Protein AF-A0A1E5LEM8-F1 (afdb_monomer_lite)

Foldseek 3Di:
DVVVLVVLVVVLVVLLVVLVVCCVVDVLSVLVNLLSVLVNLLSVQVVCCVVPVVSNVVSNVSSVVSNVVSVVVNVD

Organism: NCBI:txid1305675

pLDDT: mean 75.86, std 8.03, range [49.94, 88.19]

Radius of gyration: 13.33 Å; chains: 1; bounding box: 32×23×31 Å

Secondary structure (DSSP, 8-state):
-HHHHHHHHHHHHHHHHHHHHHHTT-HHHHHHHHHHHHHHHHHHHHHHTTT-HHHHHHHHHHHHHHHHHHHHHHH-

Structure (mmCIF, N/CA/C/O backbone):
data_AF-A0A1E5LEM8-F1
#
_entry.id   AF-A0A1E5LEM8-F1
#
loop_
_atom_site.group_PDB
_atom_site.id
_atom_site.type_symbol
_atom_site.label_atom_id
_atom_site.label_alt_id
_atom_site.label_comp_id
_atom_site.label_asym_id
_atom_site.label_entity_id
_atom_site.label_seq_id
_atom_site.pdbx_PDB_ins_code
_atom_site.Cartn_x
_atom_site.Cartn_y
_atom_site.Cartn_z
_atom_site.occupancy
_atom_site.B_iso_or_equiv
_atom_site.auth_seq_id
_atom_site.auth_comp_id
_atom_site.auth_asym_id
_atom_site.auth_atom_id
_atom_site.pdbx_PDB_model_num
ATOM 1 N N . MET A 1 1 ? -20.602 -2.870 5.308 1.00 49.94 1 MET A N 1
ATOM 2 C CA . MET A 1 1 ? -19.234 -2.301 5.438 1.00 49.94 1 MET A CA 1
ATOM 3 C C . MET A 1 1 ? -18.157 -3.293 5.912 1.00 49.94 1 MET A C 1
ATOM 5 O O . MET A 1 1 ? -17.044 -3.178 5.422 1.00 49.94 1 MET A O 1
ATOM 9 N N . LYS A 1 2 ? -18.425 -4.278 6.797 1.00 53.34 2 LYS A N 1
ATOM 10 C CA . LYS A 1 2 ? -17.389 -5.237 7.269 1.00 53.34 2 LYS A CA 1
ATOM 11 C C . LYS A 1 2 ? -16.799 -6.152 6.177 1.00 53.34 2 LYS A C 1
ATOM 13 O O . LYS A 1 2 ? -15.616 -6.465 6.235 1.00 53.34 2 LYS A O 1
ATOM 18 N N . ASN A 1 3 ? -17.591 -6.554 5.180 1.00 60.19 3 ASN A N 1
ATOM 19 C CA . ASN A 1 3 ? -17.120 -7.496 4.154 1.00 60.19 3 ASN A CA 1
ATOM 20 C C . ASN A 1 3 ? -16.169 -6.843 3.142 1.00 60.19 3 ASN A C 1
ATOM 22 O O . ASN A 1 3 ? -15.136 -7.417 2.838 1.00 60.19 3 ASN A O 1
ATOM 26 N N . ILE A 1 4 ? -16.455 -5.619 2.690 1.00 66.19 4 ILE A N 1
ATOM 27 C CA . ILE A 1 4 ? -15.630 -4.908 1.694 1.00 66.19 4 ILE A CA 1
ATOM 28 C C . ILE A 1 4 ? -14.208 -4.668 2.216 1.00 66.19 4 ILE A C 1
ATOM 30 O O . ILE A 1 4 ? -13.240 -4.912 1.508 1.00 66.19 4 ILE A O 1
ATOM 34 N N . SER A 1 5 ? -14.071 -4.272 3.483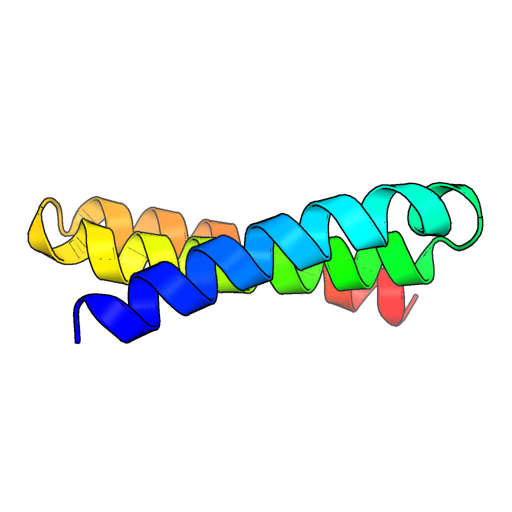 1.00 64.25 5 SER A N 1
ATOM 35 C CA . SER A 1 5 ? -12.764 -4.096 4.128 1.00 64.25 5 SER A CA 1
ATOM 36 C C . SER A 1 5 ? -11.960 -5.403 4.194 1.00 64.25 5 SER A C 1
ATOM 38 O O . SER A 1 5 ? -10.768 -5.392 3.891 1.00 64.25 5 SER A O 1
ATOM 40 N N . LYS A 1 6 ? -12.604 -6.535 4.519 1.00 72.62 6 LYS A N 1
ATOM 41 C CA . LYS A 1 6 ? -11.947 -7.853 4.495 1.00 72.62 6 LYS A CA 1
ATOM 42 C C . LYS A 1 6 ? -11.496 -8.231 3.088 1.00 72.62 6 LYS A C 1
ATOM 44 O O . LYS A 1 6 ? -10.370 -8.679 2.921 1.00 72.62 6 LYS A O 1
ATOM 49 N N . TRP A 1 7 ? -12.350 -8.023 2.089 1.00 76.75 7 TRP A N 1
ATOM 50 C CA . TRP A 1 7 ? -12.016 -8.289 0.690 1.00 76.75 7 TRP A CA 1
ATOM 51 C C . TRP A 1 7 ? -10.838 -7.440 0.217 1.00 76.75 7 TRP A C 1
ATOM 53 O O . TRP A 1 7 ? -9.906 -7.987 -0.356 1.00 76.75 7 TRP A O 1
ATOM 63 N N . ILE A 1 8 ? -10.820 -6.141 0.535 1.00 74.69 8 ILE A N 1
ATOM 64 C CA . ILE A 1 8 ? -9.681 -5.268 0.224 1.00 74.69 8 ILE A CA 1
ATOM 65 C C . ILE A 1 8 ? -8.411 -5.795 0.894 1.00 74.69 8 ILE A C 1
ATOM 67 O O . ILE A 1 8 ? -7.386 -5.871 0.235 1.00 74.69 8 ILE A O 1
ATOM 71 N N . HIS A 1 9 ? -8.473 -6.223 2.156 1.00 75.31 9 HIS A N 1
ATOM 72 C CA . HIS A 1 9 ? -7.312 -6.776 2.853 1.00 75.31 9 HIS A CA 1
ATOM 73 C C . HIS A 1 9 ? -6.785 -8.068 2.219 1.00 75.31 9 HIS A C 1
ATOM 75 O O . HIS A 1 9 ? -5.593 -8.154 1.932 1.00 75.31 9 HIS A O 1
ATOM 81 N N . TYR A 1 10 ? -7.657 -9.032 1.913 1.00 77.44 10 TYR A N 1
ATOM 82 C CA . TYR A 1 10 ? -7.250 -10.260 1.225 1.00 77.44 10 TYR A CA 1
ATOM 83 C C . TYR A 1 10 ? -6.714 -9.993 -0.183 1.00 77.44 10 TYR A C 1
ATOM 85 O O . TYR A 1 10 ? -5.712 -10.587 -0.566 1.00 77.44 10 TYR A O 1
ATOM 93 N N . ILE A 1 11 ? -7.326 -9.071 -0.931 1.00 79.06 11 ILE A N 1
ATOM 94 C CA . ILE A 1 11 ? -6.853 -8.667 -2.260 1.00 79.06 11 ILE A CA 1
ATOM 95 C C . ILE A 1 11 ? -5.490 -7.981 -2.157 1.00 79.06 11 ILE A C 1
ATOM 97 O O . ILE A 1 11 ? -4.609 -8.287 -2.953 1.00 79.06 11 ILE A O 1
ATOM 101 N N . THR A 1 12 ? -5.270 -7.105 -1.171 1.00 76.75 12 THR A N 1
ATOM 102 C CA . THR A 1 12 ? -3.953 -6.489 -0.958 1.00 76.75 12 THR A CA 1
ATOM 103 C C . THR A 1 12 ? -2.905 -7.549 -0.634 1.00 76.75 12 THR A C 1
ATOM 105 O O . THR A 1 12 ? -1.834 -7.515 -1.225 1.00 76.75 12 THR A O 1
ATOM 108 N N . ILE A 1 13 ? -3.200 -8.513 0.245 1.00 77.31 13 ILE A N 1
ATOM 109 C CA . ILE A 1 13 ? -2.267 -9.605 0.565 1.00 77.31 13 ILE A CA 1
ATOM 110 C C . ILE A 1 13 ? -1.983 -10.459 -0.674 1.00 77.31 13 ILE A C 1
ATOM 112 O O . ILE A 1 13 ? -0.833 -10.797 -0.940 1.00 77.31 13 ILE A O 1
ATOM 116 N N . LEU A 1 14 ? -3.010 -10.775 -1.462 1.00 81.50 14 LEU A N 1
ATOM 117 C CA . LEU A 1 14 ? -2.862 -11.557 -2.683 1.00 81.50 14 LEU A CA 1
ATOM 118 C C . LEU A 1 14 ? -1.976 -10.833 -3.703 1.00 81.50 14 LEU A C 1
ATOM 120 O O . LEU A 1 14 ? -1.029 -11.427 -4.209 1.00 81.50 14 LEU A O 1
ATOM 124 N N . PHE A 1 15 ? -2.235 -9.547 -3.959 1.00 77.69 15 PHE A N 1
ATOM 125 C CA . PHE A 1 15 ? -1.393 -8.717 -4.824 1.00 77.69 15 PHE A CA 1
ATOM 126 C C . PHE A 1 15 ? 0.016 -8.567 -4.265 1.00 77.69 15 PHE A C 1
ATOM 128 O O . PHE A 1 15 ? 0.973 -8.604 -5.028 1.00 77.69 15 PHE A O 1
ATOM 135 N N . ALA A 1 16 ? 0.154 -8.444 -2.946 1.00 74.75 16 ALA A N 1
ATOM 136 C CA . ALA A 1 16 ? 1.444 -8.363 -2.290 1.00 74.75 16 ALA A CA 1
ATOM 137 C C . ALA A 1 16 ? 2.288 -9.615 -2.577 1.00 74.75 16 ALA A C 1
ATOM 139 O O . ALA A 1 16 ? 3.419 -9.506 -3.042 1.00 74.75 16 ALA A O 1
ATOM 140 N N . VAL A 1 17 ? 1.710 -10.802 -2.392 1.00 75.62 17 VAL A N 1
ATOM 141 C CA . VAL A 1 17 ? 2.374 -12.082 -2.679 1.00 75.62 17 VAL A CA 1
ATOM 142 C C . VAL A 1 17 ? 2.643 -12.256 -4.177 1.00 75.62 17 VAL A C 1
ATOM 144 O O . VAL A 1 17 ? 3.740 -12.668 -4.551 1.00 75.62 17 VAL A O 1
ATOM 147 N N . LEU A 1 18 ? 1.690 -11.892 -5.043 1.00 74.31 18 LEU A N 1
ATOM 148 C CA . LEU A 1 18 ? 1.860 -11.988 -6.496 1.00 74.31 18 LEU A CA 1
ATOM 149 C C . LEU A 1 18 ? 2.942 -11.056 -7.036 1.00 74.31 18 LEU A C 1
ATOM 151 O O . LEU A 1 18 ? 3.584 -11.406 -8.017 1.00 74.31 18 LEU A O 1
ATOM 155 N N . LEU A 1 19 ? 3.123 -9.877 -6.436 1.00 67.62 19 LEU A N 1
ATOM 156 C CA . LEU A 1 19 ? 4.074 -8.866 -6.898 1.00 67.62 19 LEU A CA 1
ATOM 157 C C . LEU A 1 19 ? 5.494 -9.104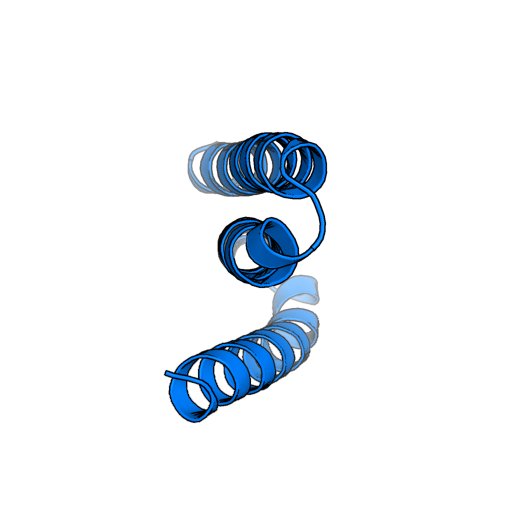 -6.376 1.00 67.62 19 LEU A C 1
ATOM 159 O O . LEU A 1 19 ? 6.437 -8.626 -7.000 1.00 67.62 19 LEU A O 1
ATOM 163 N N . ILE A 1 20 ? 5.677 -9.883 -5.304 1.00 68.62 20 ILE A N 1
ATOM 164 C CA . ILE A 1 20 ? 7.006 -10.232 -4.773 1.00 68.62 20 ILE A CA 1
ATOM 165 C C . ILE A 1 20 ? 7.845 -10.990 -5.810 1.00 68.62 20 ILE A C 1
ATOM 167 O O . ILE A 1 20 ? 8.999 -10.636 -6.036 1.00 68.62 20 ILE A O 1
ATOM 171 N N . ILE A 1 21 ? 7.276 -11.986 -6.491 1.00 67.06 21 ILE A N 1
ATOM 172 C CA . ILE A 1 21 ? 8.007 -12.802 -7.475 1.00 67.06 21 ILE A CA 1
ATOM 173 C C . ILE A 1 21 ? 8.478 -11.966 -8.684 1.00 67.06 21 ILE A C 1
ATOM 175 O O . ILE A 1 21 ? 9.680 -11.949 -8.950 1.00 67.06 21 ILE A O 1
ATOM 179 N N . PRO A 1 22 ? 7.613 -11.214 -9.398 1.00 65.69 22 PRO A N 1
ATOM 180 C CA . PRO A 1 22 ? 8.039 -10.380 -10.515 1.00 65.69 22 PRO A CA 1
ATOM 181 C C . PRO A 1 22 ? 8.847 -9.151 -10.073 1.00 65.69 22 PRO A C 1
ATOM 183 O O . PRO A 1 22 ? 9.571 -8.602 -10.899 1.00 65.69 22 PRO A O 1
ATOM 186 N N . SER A 1 23 ? 8.802 -8.734 -8.799 1.00 61.53 23 SER A N 1
ATOM 187 C CA . SER A 1 23 ? 9.648 -7.633 -8.303 1.00 61.53 23 SER A CA 1
ATOM 188 C C . SER A 1 23 ? 11.147 -7.934 -8.365 1.00 61.53 23 SER A C 1
ATOM 190 O O . SER A 1 23 ? 11.936 -7.012 -8.552 1.00 61.53 23 SER A O 1
ATOM 192 N N . GLY A 1 24 ? 11.538 -9.212 -8.280 1.00 64.31 24 GLY A N 1
ATOM 193 C CA . GLY A 1 24 ? 12.926 -9.639 -8.479 1.00 64.31 24 GLY A CA 1
ATOM 194 C C . GLY A 1 24 ? 13.380 -9.583 -9.942 1.00 64.31 24 GLY A C 1
ATOM 195 O O . GLY A 1 24 ? 14.578 -9.555 -10.204 1.00 64.31 24 GLY A O 1
ATOM 196 N N . PHE A 1 25 ? 12.435 -9.539 -10.887 1.00 68.62 25 PHE A N 1
ATOM 197 C CA . PHE A 1 25 ? 12.704 -9.506 -12.328 1.00 68.62 25 PHE A CA 1
ATOM 198 C C . PHE A 1 25 ? 12.525 -8.117 -12.942 1.00 68.62 25 PHE A C 1
ATOM 200 O O . PHE A 1 25 ? 13.203 -7.788 -13.913 1.00 68.62 25 PHE A O 1
ATOM 207 N N . ASN A 1 26 ? 11.615 -7.299 -12.408 1.00 74.44 26 ASN A N 1
ATOM 208 C CA . ASN A 1 26 ? 11.400 -5.940 -12.881 1.00 74.44 26 ASN A CA 1
ATOM 209 C C . ASN A 1 26 ? 11.049 -4.997 -11.707 1.00 74.44 26 ASN A C 1
ATOM 211 O O . ASN A 1 26 ? 10.032 -5.197 -11.027 1.00 74.44 26 ASN A O 1
ATOM 215 N N . PRO A 1 27 ? 11.855 -3.938 -11.489 1.00 74.19 27 PRO A N 1
ATOM 216 C CA . PRO A 1 27 ? 11.683 -3.007 -10.377 1.00 74.19 27 PRO A CA 1
ATOM 217 C C . PRO A 1 27 ? 10.332 -2.276 -10.400 1.00 74.19 27 PRO A C 1
ATOM 219 O O . PRO A 1 27 ? 9.814 -1.945 -9.333 1.00 74.19 27 PRO A O 1
ATOM 222 N N . VAL A 1 28 ? 9.683 -2.136 -11.561 1.00 79.44 28 VAL A N 1
ATOM 223 C CA . VAL A 1 28 ? 8.342 -1.536 -11.694 1.00 79.44 28 VAL A CA 1
ATOM 224 C C . VAL A 1 28 ? 7.305 -2.243 -10.813 1.00 79.44 28 VAL A C 1
ATOM 226 O O . VAL A 1 28 ? 6.476 -1.583 -10.183 1.00 79.44 28 VAL A O 1
ATOM 229 N N . TYR A 1 29 ? 7.377 -3.570 -10.674 1.00 75.31 29 TYR A N 1
ATOM 230 C CA . TYR A 1 29 ? 6.458 -4.315 -9.806 1.00 75.31 29 TYR A CA 1
ATOM 231 C C . TYR A 1 29 ? 6.705 -4.043 -8.317 1.00 75.31 29 TYR A C 1
ATOM 233 O O . TYR A 1 29 ? 5.754 -4.028 -7.538 1.00 75.31 29 TYR A O 1
ATOM 241 N N . SER A 1 30 ? 7.948 -3.747 -7.921 1.00 70.94 30 SER A N 1
ATOM 242 C CA . SER A 1 30 ? 8.280 -3.323 -6.551 1.00 70.94 30 SER A CA 1
ATOM 243 C C . SER A 1 30 ? 7.714 -1.931 -6.219 1.00 70.94 30 SER A C 1
ATOM 245 O O . SER A 1 30 ? 7.305 -1.661 -5.084 1.00 70.94 30 SER A O 1
ATOM 247 N N . HIS A 1 31 ? 7.633 -1.052 -7.223 1.00 81.44 31 HIS A N 1
ATOM 248 C CA . HIS A 1 31 ? 7.060 0.289 -7.097 1.00 81.44 31 HIS A CA 1
ATOM 249 C C . HIS A 1 31 ? 5.534 0.224 -6.991 1.00 81.44 31 HIS A C 1
ATOM 251 O O . HIS A 1 31 ? 4.958 0.793 -6.063 1.00 81.44 31 HIS A O 1
ATOM 257 N N . LEU A 1 32 ? 4.885 -0.564 -7.855 1.00 79.56 32 LEU A N 1
ATOM 258 C CA . LEU A 1 32 ? 3.446 -0.840 -7.783 1.00 79.56 32 LEU A CA 1
ATOM 259 C C . LEU A 1 32 ? 3.049 -1.503 -6.459 1.00 79.56 32 LEU A C 1
ATOM 261 O O . LEU A 1 32 ? 2.063 -1.104 -5.842 1.00 79.56 32 LEU A O 1
ATOM 265 N N . PHE A 1 33 ? 3.845 -2.463 -5.985 1.00 79.69 33 PHE A N 1
ATOM 266 C CA . PHE A 1 33 ? 3.666 -3.088 -4.676 1.00 79.69 33 PHE A CA 1
ATOM 267 C C . PHE A 1 33 ? 3.688 -2.056 -3.546 1.00 79.69 33 PHE A C 1
ATOM 269 O O . PHE A 1 33 ? 2.799 -2.059 -2.697 1.00 79.69 33 PHE A O 1
ATOM 276 N N . SER A 1 34 ? 4.657 -1.137 -3.569 1.00 78.62 34 SER A N 1
ATOM 277 C CA . SER A 1 34 ? 4.766 -0.067 -2.573 1.00 78.62 34 SER A CA 1
ATOM 278 C C . SER A 1 34 ? 3.535 0.848 -2.596 1.00 78.62 34 SER A C 1
ATOM 280 O O . SER A 1 34 ? 2.963 1.127 -1.546 1.00 78.62 34 SER A O 1
ATOM 282 N N . ILE A 1 35 ? 3.046 1.239 -3.777 1.00 83.50 35 ILE A N 1
ATOM 283 C CA . ILE A 1 35 ? 1.829 2.061 -3.918 1.00 83.50 35 ILE A CA 1
ATOM 284 C C . ILE A 1 35 ? 0.604 1.339 -3.334 1.00 83.50 35 ILE A C 1
ATOM 286 O O . ILE A 1 35 ? -0.143 1.923 -2.545 1.00 83.50 35 ILE A O 1
ATOM 290 N N . ILE A 1 36 ? 0.419 0.058 -3.664 1.00 84.25 36 ILE A N 1
ATOM 291 C CA . ILE A 1 36 ? -0.693 -0.764 -3.161 1.00 84.25 36 ILE A CA 1
ATOM 292 C C . ILE A 1 36 ? -0.617 -0.916 -1.635 1.00 84.25 36 ILE A C 1
ATOM 294 O O . ILE A 1 36 ? -1.634 -0.784 -0.948 1.00 84.25 36 ILE A O 1
ATOM 298 N N . LEU A 1 37 ? 0.582 -1.132 -1.087 1.00 82.69 37 LEU A N 1
ATOM 299 C CA . LEU A 1 37 ? 0.812 -1.197 0.356 1.00 82.69 37 LEU A CA 1
ATOM 300 C C . LEU A 1 37 ? 0.458 0.114 1.051 1.00 82.69 37 LEU A C 1
ATOM 302 O O . LEU A 1 37 ? -0.225 0.099 2.071 1.00 82.69 37 LEU A O 1
ATOM 306 N N . GLY A 1 38 ? 0.878 1.251 0.500 1.00 83.56 38 GLY A N 1
ATOM 307 C CA . 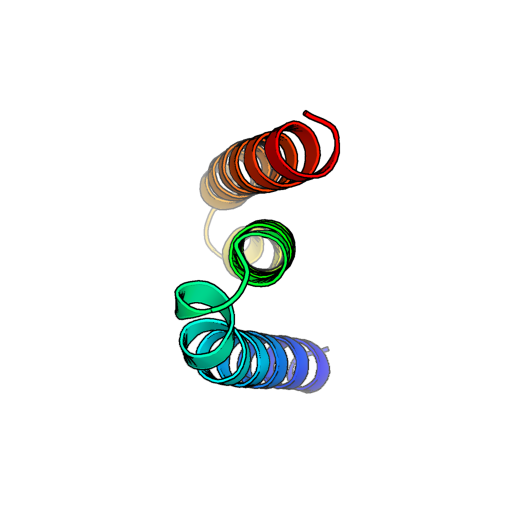GLY A 1 38 ? 0.574 2.548 1.088 1.00 83.56 38 GLY A CA 1
ATOM 308 C C . GLY A 1 38 ? -0.933 2.825 1.123 1.00 83.56 38 GLY A C 1
ATOM 309 O O . GLY A 1 38 ? -1.451 3.217 2.167 1.00 83.56 38 GLY A O 1
ATOM 310 N N . VAL A 1 39 ? -1.674 2.500 0.056 1.00 84.44 39 VAL A N 1
ATOM 311 C CA . VAL A 1 39 ? -3.150 2.585 0.044 1.00 84.44 39 VAL A CA 1
ATOM 312 C C . VAL A 1 39 ? -3.770 1.660 1.099 1.00 84.44 39 VAL A C 1
ATOM 314 O O . VAL A 1 39 ? -4.712 2.047 1.797 1.00 84.44 39 VAL A O 1
ATOM 317 N N . HIS A 1 40 ? -3.226 0.454 1.265 1.00 84.12 40 HIS A N 1
ATOM 318 C CA . HIS A 1 40 ? -3.688 -0.491 2.278 1.00 84.12 40 HIS A CA 1
ATOM 319 C C . HIS A 1 40 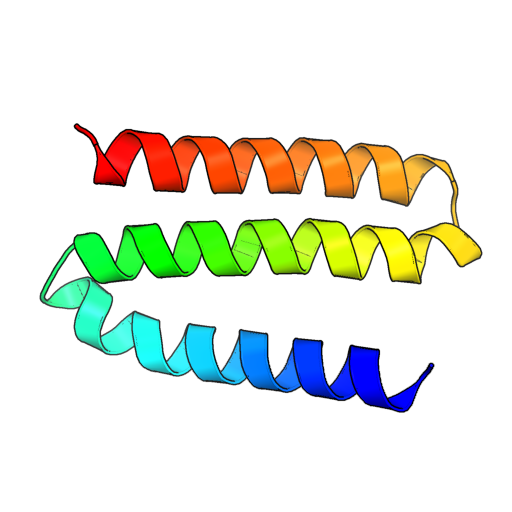? -3.469 0.009 3.709 1.00 84.12 40 HIS A C 1
ATOM 321 O O . HIS A 1 40 ? -4.344 -0.164 4.559 1.00 84.12 40 HIS A O 1
ATOM 327 N N . VAL A 1 41 ? -2.331 0.651 3.975 1.00 83.88 41 VAL A N 1
ATOM 328 C CA . VAL A 1 41 ? -2.013 1.246 5.279 1.00 83.88 41 VAL A CA 1
ATOM 329 C 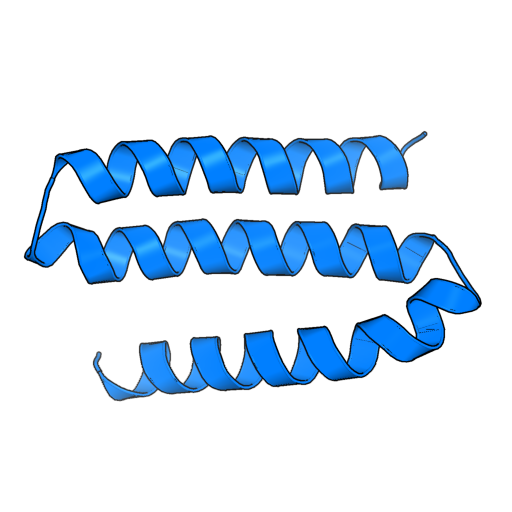C . VAL A 1 41 ? -2.981 2.389 5.596 1.00 83.88 41 VAL A C 1
ATOM 331 O O . VAL A 1 41 ? -3.523 2.418 6.700 1.00 83.88 41 VAL A O 1
ATOM 334 N N . ILE A 1 42 ? -3.302 3.259 4.629 1.00 85.06 42 ILE A N 1
ATOM 335 C CA . ILE A 1 42 ? -4.306 4.328 4.811 1.00 85.06 42 ILE A CA 1
ATOM 336 C C . ILE A 1 42 ? -5.677 3.726 5.138 1.00 85.06 42 ILE A C 1
ATOM 338 O O . ILE A 1 42 ? -6.331 4.128 6.103 1.00 85.06 42 ILE A O 1
ATOM 342 N N . ASN A 1 43 ? -6.110 2.731 4.359 1.00 81.12 43 ASN A N 1
ATOM 343 C CA . ASN A 1 43 ? -7.419 2.111 4.538 1.00 81.12 43 ASN A CA 1
ATOM 344 C C . ASN A 1 43 ? -7.518 1.350 5.872 1.00 81.12 43 ASN A C 1
ATOM 346 O O . ASN A 1 43 ? -8.521 1.455 6.577 1.00 81.12 43 ASN A O 1
ATOM 350 N N . SER A 1 44 ? -6.455 0.640 6.259 1.00 77.50 44 SER A N 1
ATOM 351 C CA . SER A 1 44 ? -6.354 -0.014 7.567 1.00 77.50 44 SER A CA 1
ATOM 352 C C . SER A 1 44 ? -6.401 1.006 8.698 1.00 77.50 44 SER A C 1
ATOM 354 O O . SER A 1 44 ? -7.196 0.843 9.615 1.00 77.50 44 SER A O 1
ATOM 356 N N . GLY A 1 45 ? -5.668 2.116 8.595 1.00 77.88 45 GLY A N 1
ATOM 357 C CA . GLY A 1 45 ? -5.738 3.222 9.550 1.00 77.88 45 GLY A CA 1
ATOM 358 C C . GLY A 1 45 ? -7.134 3.810 9.728 1.00 77.88 45 GLY A C 1
ATOM 359 O O . GLY A 1 45 ? -7.531 4.141 10.844 1.00 77.88 45 GLY A O 1
ATOM 360 N N . HIS A 1 46 ? -7.907 3.896 8.645 1.00 75.75 46 HIS A N 1
ATOM 361 C CA . HIS A 1 46 ? -9.287 4.376 8.687 1.00 75.75 46 HIS A CA 1
ATOM 362 C C . HIS A 1 46 ? -10.237 3.373 9.368 1.00 75.75 46 HIS A C 1
ATOM 364 O 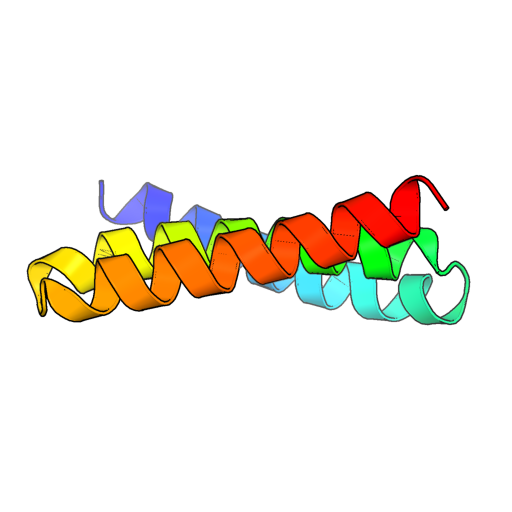O . HIS A 1 46 ? -11.193 3.767 10.033 1.00 75.75 46 HIS A O 1
ATOM 370 N N . ILE A 1 47 ? -9.951 2.071 9.275 1.00 74.31 47 ILE A N 1
ATOM 371 C CA . ILE A 1 47 ? -10.672 1.027 10.016 1.00 74.31 47 ILE A CA 1
ATOM 372 C C . ILE A 1 47 ? -10.317 1.093 11.511 1.00 74.31 47 ILE A C 1
ATOM 374 O O . ILE A 1 47 ? -11.215 1.037 12.356 1.00 74.31 47 ILE A O 1
ATOM 378 N N . THR A 1 48 ? -9.036 1.273 11.847 1.00 69.62 48 THR A N 1
ATOM 379 C CA . THR A 1 48 ? -8.545 1.378 13.233 1.00 69.62 48 THR A CA 1
ATOM 380 C C . THR A 1 48 ? -8.862 2.729 13.883 1.00 69.62 48 THR A C 1
ATOM 382 O O . THR A 1 48 ? -8.852 2.834 15.109 1.00 69.62 48 THR A O 1
ATOM 385 N N . TYR A 1 49 ? -9.234 3.748 13.099 1.00 70.38 49 TYR A N 1
ATOM 386 C CA . TYR A 1 49 ? -9.698 5.056 13.584 1.00 70.38 49 TYR A CA 1
ATOM 387 C C . TYR A 1 49 ? -10.828 4.941 14.608 1.00 70.38 49 TYR A C 1
ATOM 389 O O . TYR A 1 49 ? -10.872 5.697 15.577 1.00 70.38 49 TYR A O 1
ATOM 397 N N . LYS A 1 50 ? -11.719 3.956 14.426 1.00 64.12 50 LYS A N 1
ATOM 398 C CA . LYS A 1 50 ? -12.815 3.679 15.366 1.00 64.12 50 LYS A CA 1
ATOM 399 C C . LYS A 1 50 ? -12.339 3.312 16.773 1.00 64.12 50 LYS A C 1
ATOM 401 O O . LYS A 1 50 ? -13.122 3.440 17.705 1.00 64.12 50 LYS A O 1
ATOM 406 N N . LEU A 1 51 ? -11.098 2.850 16.917 1.00 66.19 51 LEU A N 1
ATOM 407 C CA . LEU A 1 51 ? -10.488 2.471 18.190 1.00 66.19 51 LEU A CA 1
ATOM 408 C C . LEU A 1 51 ? -9.528 3.545 18.714 1.00 66.19 51 LEU A C 1
ATOM 410 O O . LEU A 1 51 ? -9.400 3.695 19.924 1.00 66.19 51 LEU A O 1
ATOM 414 N N . ASN A 1 52 ? -8.857 4.299 17.835 1.00 69.25 52 ASN A N 1
ATOM 415 C CA . ASN A 1 52 ? -7.928 5.348 18.250 1.00 69.25 52 ASN A CA 1
ATOM 416 C C . ASN A 1 52 ? -7.762 6.440 17.173 1.00 69.25 52 ASN A C 1
ATOM 418 O O . ASN A 1 52 ? -7.236 6.180 16.088 1.00 69.25 52 ASN A O 1
ATOM 422 N N . LYS A 1 53 ? -8.147 7.687 17.494 1.00 69.88 53 LYS A N 1
ATOM 423 C CA . LYS A 1 53 ? -8.059 8.851 16.584 1.00 69.88 53 LYS A CA 1
ATOM 424 C C . LYS A 1 53 ? -6.636 9.111 16.079 1.00 69.88 53 LYS A C 1
ATOM 426 O O . LYS A 1 53 ? -6.458 9.441 14.909 1.00 69.88 53 LYS A O 1
ATOM 431 N N . ASN A 1 54 ? -5.626 8.908 16.924 1.00 70.94 54 ASN A N 1
ATOM 432 C CA . ASN A 1 54 ? -4.227 9.164 16.563 1.00 70.94 54 ASN A CA 1
ATOM 433 C C . ASN A 1 54 ? -3.674 8.117 15.582 1.00 70.94 54 ASN A C 1
ATOM 435 O O . ASN A 1 54 ? -2.758 8.407 14.814 1.00 70.94 54 ASN A O 1
ATOM 439 N N . SER A 1 55 ? -4.261 6.917 15.561 1.00 65.81 55 SER A N 1
ATOM 440 C CA . SER A 1 55 ? -3.838 5.824 14.680 1.00 65.81 55 SER A CA 1
ATOM 441 C C . SER A 1 55 ? -4.157 6.109 13.206 1.00 65.81 55 SER A C 1
ATOM 443 O O . SER A 1 55 ? -3.408 5.696 12.319 1.00 65.81 55 SER A O 1
ATOM 445 N N . MET A 1 56 ? -5.203 6.896 12.932 1.00 75.25 56 MET A N 1
ATOM 446 C CA . MET A 1 56 ? -5.539 7.324 11.571 1.00 75.25 56 MET A CA 1
ATOM 447 C C . MET A 1 56 ? -4.533 8.328 11.020 1.00 75.25 56 MET A C 1
ATOM 449 O O . MET A 1 56 ? -4.101 8.165 9.885 1.00 75.25 56 MET A O 1
ATOM 453 N N . LEU A 1 57 ? -4.122 9.329 11.805 1.00 75.88 57 LEU A N 1
ATOM 454 C CA . LEU A 1 57 ? -3.131 10.316 11.360 1.00 75.88 57 LEU A CA 1
ATOM 455 C C . LEU A 1 57 ? -1.790 9.651 11.035 1.00 75.88 57 LEU A C 1
ATOM 457 O O . LEU A 1 57 ? -1.241 9.907 9.969 1.00 75.88 57 LEU A O 1
ATOM 461 N N . PHE A 1 58 ? -1.328 8.736 11.893 1.00 78.50 58 PHE A N 1
ATOM 462 C CA . PHE A 1 58 ? -0.097 7.966 11.672 1.00 78.50 58 PHE A CA 1
ATOM 463 C C . PHE A 1 58 ? -0.165 7.055 10.444 1.00 78.50 58 PHE A C 1
ATOM 465 O O . PHE A 1 58 ? 0.778 6.982 9.661 1.00 78.50 58 PHE A O 1
ATOM 472 N N . SER A 1 59 ? -1.286 6.361 10.256 1.00 81.06 59 SER A N 1
ATOM 473 C CA . SER A 1 59 ? -1.458 5.470 9.105 1.00 81.06 59 SER A CA 1
ATOM 474 C C . SER A 1 59 ? -1.635 6.250 7.800 1.00 81.06 59 SER A C 1
ATOM 476 O O . SER A 1 59 ? -1.174 5.816 6.749 1.00 81.06 59 SER A O 1
ATOM 478 N N . THR A 1 60 ? -2.269 7.423 7.855 1.00 83.94 60 THR A N 1
ATOM 479 C CA . THR A 1 60 ? -2.463 8.276 6.677 1.00 83.94 60 THR A CA 1
ATOM 480 C C . THR A 1 60 ? -1.146 8.913 6.247 1.00 83.94 60 THR A C 1
ATOM 482 O O . THR A 1 60 ? -0.808 8.860 5.068 1.00 83.94 60 THR A O 1
ATOM 485 N N . SER A 1 61 ? -0.363 9.451 7.189 1.00 84.62 61 SER A N 1
ATOM 486 C CA . SER A 1 61 ? 0.958 10.013 6.894 1.00 84.62 61 SER A CA 1
ATOM 487 C C . SER A 1 61 ? 1.946 8.938 6.433 1.00 84.62 61 SER A C 1
ATOM 489 O O . SER A 1 61 ? 2.609 9.122 5.416 1.00 84.62 61 SER A O 1
ATOM 491 N N . GLY A 1 62 ? 1.987 7.784 7.108 1.00 84.44 62 GLY A N 1
ATOM 492 C CA . GLY A 1 62 ? 2.826 6.651 6.715 1.00 84.44 62 GLY A CA 1
ATOM 493 C C . GLY A 1 62 ? 2.461 6.105 5.334 1.00 84.44 62 GLY A C 1
ATOM 494 O O . GLY A 1 62 ? 3.335 5.915 4.492 1.00 84.44 62 GLY A O 1
ATOM 495 N N . GLY A 1 63 ? 1.168 5.922 5.061 1.00 85.69 63 GLY A N 1
ATOM 496 C CA . GLY A 1 63 ? 0.697 5.477 3.754 1.00 85.69 63 GLY A CA 1
ATOM 497 C C . GLY A 1 63 ? 0.994 6.475 2.630 1.00 85.69 63 GLY A C 1
ATOM 498 O O . GLY A 1 63 ? 1.431 6.057 1.562 1.00 85.69 63 GLY A O 1
ATOM 499 N N . LEU A 1 64 ? 0.853 7.783 2.875 1.00 87.62 64 LEU A N 1
ATOM 500 C CA . LEU A 1 64 ? 1.236 8.837 1.923 1.00 87.62 64 LEU A CA 1
ATOM 501 C C . LEU A 1 64 ? 2.736 8.822 1.602 1.00 87.62 64 LEU A C 1
ATOM 503 O O . LEU A 1 64 ? 3.100 8.948 0.436 1.00 87.62 64 LEU A O 1
ATOM 507 N N . ILE A 1 65 ? 3.599 8.624 2.603 1.00 88.19 65 ILE A N 1
ATOM 508 C CA . ILE A 1 65 ? 5.053 8.515 2.400 1.00 88.19 65 ILE A CA 1
ATOM 509 C C . ILE A 1 65 ? 5.380 7.289 1.540 1.00 88.19 65 ILE A C 1
ATOM 511 O O . ILE A 1 65 ? 6.143 7.393 0.581 1.00 88.19 65 ILE A O 1
ATOM 515 N N . ILE A 1 66 ? 4.772 6.139 1.842 1.00 85.38 66 ILE A N 1
ATOM 516 C CA . ILE A 1 66 ? 4.987 4.893 1.095 1.00 85.38 66 ILE A CA 1
ATOM 517 C C . ILE A 1 66 ? 4.520 5.039 -0.366 1.00 85.38 66 ILE A C 1
ATOM 519 O O . ILE A 1 66 ? 5.247 4.648 -1.281 1.00 85.38 66 ILE A O 1
ATOM 523 N N . ILE A 1 67 ? 3.350 5.650 -0.600 1.00 87.81 67 ILE A N 1
ATOM 524 C CA . ILE A 1 67 ? 2.850 5.952 -1.953 1.00 87.81 67 ILE A CA 1
ATOM 525 C C . ILE A 1 67 ? 3.798 6.916 -2.671 1.00 87.81 67 ILE A C 1
ATOM 527 O O . ILE A 1 67 ? 4.142 6.677 -3.825 1.00 87.81 67 ILE A O 1
ATOM 531 N N . GLY A 1 68 ? 4.247 7.975 -1.993 1.00 85.38 68 GLY A N 1
ATOM 532 C CA . GLY A 1 68 ? 5.161 8.968 -2.553 1.00 85.38 68 GLY A CA 1
ATOM 533 C C . GLY A 1 68 ? 6.489 8.360 -3.002 1.00 85.38 68 GLY A C 1
ATOM 534 O O . GLY A 1 68 ? 6.936 8.628 -4.113 1.00 85.38 68 GLY A O 1
ATOM 535 N N . ILE A 1 69 ? 7.082 7.477 -2.193 1.00 83.44 69 ILE A N 1
ATOM 536 C CA . ILE A 1 69 ? 8.311 6.750 -2.550 1.00 83.44 69 ILE A CA 1
ATOM 537 C C . ILE A 1 69 ? 8.072 5.825 -3.750 1.00 83.44 69 ILE A C 1
ATOM 539 O O . ILE A 1 69 ? 8.914 5.750 -4.645 1.00 83.44 69 ILE A O 1
ATOM 543 N N . GLY A 1 70 ? 6.933 5.128 -3.778 1.00 80.62 70 GLY A N 1
ATOM 544 C CA . GLY A 1 70 ? 6.558 4.257 -4.891 1.00 80.62 70 GLY A CA 1
ATOM 545 C C . GLY A 1 70 ? 6.375 5.021 -6.204 1.00 80.62 70 GLY A C 1
ATOM 546 O O . GLY A 1 70 ? 6.883 4.585 -7.230 1.00 80.62 70 GLY A O 1
ATOM 547 N N . LEU A 1 71 ? 5.709 6.178 -6.169 1.00 83.38 71 LEU A N 1
ATOM 548 C CA . LEU A 1 71 ? 5.507 7.041 -7.337 1.00 83.38 71 LEU A CA 1
ATOM 549 C C . LEU A 1 71 ? 6.804 7.701 -7.808 1.00 83.38 71 LEU A C 1
ATOM 551 O O . LEU A 1 71 ? 7.059 7.739 -9.007 1.00 83.38 71 LEU A O 1
ATOM 555 N N . PHE A 1 72 ? 7.633 8.186 -6.881 1.00 83.56 72 PHE A N 1
ATOM 556 C CA . PHE A 1 72 ? 8.914 8.809 -7.212 1.00 83.56 72 PHE A CA 1
ATOM 557 C C . PHE A 1 72 ? 9.819 7.843 -7.983 1.00 83.56 72 PHE A C 1
ATOM 559 O O . PHE A 1 72 ? 10.315 8.194 -9.045 1.00 83.56 72 PHE A O 1
ATOM 566 N N . LYS A 1 73 ? 9.939 6.600 -7.504 1.00 77.38 73 LYS A N 1
ATOM 567 C CA . LYS A 1 73 ? 10.715 5.543 -8.171 1.00 77.38 73 LYS A CA 1
ATOM 568 C C . LYS A 1 73 ? 10.088 5.011 -9.465 1.00 77.38 73 LYS A C 1
ATOM 570 O O . LYS A 1 73 ? 10.736 4.296 -10.213 1.00 77.38 73 LYS A O 1
ATOM 575 N N . LEU A 1 74 ? 8.803 5.277 -9.699 1.00 78.69 74 LEU A N 1
ATOM 576 C CA . LEU A 1 74 ? 8.137 4.901 -10.947 1.00 78.69 74 LEU A CA 1
ATOM 577 C C . LEU A 1 74 ? 8.370 5.947 -12.050 1.00 78.69 74 LEU A C 1
ATOM 579 O O . LEU A 1 74 ? 8.289 5.617 -13.229 1.00 78.69 74 LEU A O 1
ATOM 583 N N . ILE A 1 75 ? 8.631 7.197 -11.659 1.00 80.62 75 ILE A N 1
ATOM 584 C CA . ILE A 1 75 ? 8.865 8.336 -12.556 1.00 80.62 75 ILE A CA 1
ATOM 585 C C . ILE A 1 75 ? 10.360 8.536 -12.854 1.00 80.62 75 ILE A C 1
ATOM 587 O O . ILE A 1 75 ? 10.687 8.999 -13.947 1.00 80.62 75 ILE A O 1
ATOM 591 N N . TRP A 1 76 ? 11.244 8.221 -11.902 1.00 65.00 76 TRP A N 1
ATOM 592 C CA . TRP A 1 76 ? 12.692 8.449 -11.964 1.00 65.00 76 TRP A CA 1
ATOM 593 C C . TRP A 1 76 ? 13.463 7.150 -11.737 1.00 65.00 76 TRP A C 1
ATOM 595 O O . TRP A 1 76 ? 14.375 6.871 -12.546 1.00 65.00 76 TRP A O 1
#

Sequence (76 aa):
MKNISKWIHYITILFAVLLIIPSGFNPVYSHLFSIILGVHVINSGHITYKLNKNSMLFSTSGGLIIIGIGLFKLIW